Protein AF-A0A1U8KNK6-F1 (afdb_monomer_lite)

Structure (mmCIF, N/CA/C/O backbone):
data_AF-A0A1U8KNK6-F1
#
_entry.id   AF-A0A1U8KNK6-F1
#
loop_
_atom_site.group_PDB
_atom_site.id
_atom_site.type_symbol
_atom_site.label_atom_id
_atom_site.label_alt_id
_atom_site.label_comp_id
_atom_site.label_asym_id
_atom_site.label_entity_id
_atom_site.label_seq_id
_atom_site.pdbx_PDB_ins_code
_atom_site.Cartn_x
_atom_site.Cartn_y
_atom_site.Cartn_z
_atom_site.occupancy
_atom_site.B_iso_or_equiv
_atom_site.auth_seq_id
_atom_site.auth_comp_id
_atom_site.auth_asym_id
_atom_site.auth_atom_id
_atom_site.pdbx_PDB_model_num
ATOM 1 N N . MET A 1 1 ? 60.796 -14.388 21.554 1.00 38.50 1 MET A N 1
ATOM 2 C CA . MET A 1 1 ? 59.708 -13.403 21.368 1.00 38.50 1 MET A CA 1
ATOM 3 C C . MET A 1 1 ? 59.089 -13.624 19.994 1.00 38.50 1 MET A C 1
ATOM 5 O O . MET A 1 1 ? 59.654 -13.192 18.999 1.00 38.50 1 MET A O 1
ATOM 9 N N . GLY A 1 2 ? 58.010 -14.407 19.925 1.00 40.28 2 GLY A N 1
ATOM 10 C CA . GLY A 1 2 ? 57.332 -14.741 18.668 1.00 40.28 2 GLY A CA 1
ATOM 11 C C . GLY A 1 2 ? 56.313 -13.666 18.295 1.00 40.28 2 GLY A C 1
ATOM 12 O O . GLY A 1 2 ? 55.508 -13.273 19.135 1.00 40.28 2 GLY A O 1
ATOM 13 N N . ARG A 1 3 ? 56.355 -13.174 17.052 1.00 41.16 3 ARG A N 1
ATOM 14 C CA . ARG A 1 3 ? 55.320 -12.284 16.507 1.00 41.16 3 ARG A CA 1
ATOM 15 C C . ARG A 1 3 ? 54.122 -13.130 16.061 1.00 41.16 3 ARG A C 1
ATOM 17 O O . ARG A 1 3 ? 54.332 -14.063 15.287 1.00 41.16 3 ARG A O 1
ATOM 24 N N . PRO A 1 4 ? 52.885 -12.822 16.480 1.00 49.62 4 PRO A N 1
ATOM 25 C CA . PRO A 1 4 ? 51.713 -13.484 15.930 1.00 49.62 4 PRO A CA 1
ATOM 26 C C . PRO A 1 4 ? 51.494 -13.013 14.490 1.00 49.62 4 PRO A C 1
ATOM 28 O O . PRO A 1 4 ? 51.296 -11.825 14.234 1.00 49.62 4 PRO A O 1
ATOM 31 N N . VAL A 1 5 ? 51.536 -13.952 13.548 1.00 49.31 5 VAL A N 1
ATOM 32 C CA . VAL A 1 5 ? 51.086 -13.753 12.170 1.00 49.31 5 VAL A CA 1
ATOM 33 C C . VAL A 1 5 ? 49.562 -13.748 12.189 1.00 49.31 5 VAL A C 1
ATOM 35 O O . VAL A 1 5 ? 48.931 -14.787 12.360 1.00 49.31 5 VAL A O 1
ATOM 38 N N . THR A 1 6 ? 48.956 -12.577 12.036 1.00 43.16 6 THR A N 1
ATOM 39 C CA . THR A 1 6 ? 47.509 -12.443 11.885 1.00 43.16 6 THR A CA 1
ATOM 40 C C . THR A 1 6 ? 47.151 -12.340 10.405 1.00 43.16 6 THR A C 1
ATOM 42 O O . THR A 1 6 ? 46.983 -11.260 9.845 1.00 43.16 6 THR A O 1
ATOM 45 N N . THR A 1 7 ? 47.015 -13.482 9.731 1.00 38.81 7 THR A N 1
ATOM 46 C CA . THR A 1 7 ? 46.433 -13.537 8.382 1.00 38.81 7 THR A CA 1
ATOM 47 C C . THR A 1 7 ? 44.911 -13.429 8.469 1.00 38.81 7 THR A C 1
ATOM 49 O O . THR A 1 7 ? 44.171 -14.370 8.185 1.00 38.81 7 THR A O 1
ATOM 52 N N . TYR A 1 8 ? 44.406 -12.253 8.848 1.00 42.00 8 TYR A N 1
ATOM 53 C CA . TYR A 1 8 ? 42.994 -11.944 8.646 1.00 42.00 8 TYR A CA 1
ATOM 54 C C . TYR A 1 8 ? 42.760 -11.753 7.145 1.00 42.00 8 TYR A C 1
ATOM 56 O O . TYR A 1 8 ? 42.962 -10.684 6.571 1.00 42.00 8 TYR A O 1
ATOM 64 N N . SER A 1 9 ? 42.386 -12.855 6.496 1.00 38.78 9 SER A N 1
ATOM 65 C CA . SER A 1 9 ? 41.913 -12.893 5.120 1.00 38.78 9 SER A CA 1
ATOM 66 C C . SER A 1 9 ? 40.618 -12.088 5.030 1.00 38.78 9 SER A C 1
ATOM 68 O O . SER A 1 9 ? 39.542 -12.547 5.419 1.00 38.78 9 SER A O 1
ATOM 70 N N . TRP A 1 10 ? 40.716 -10.867 4.513 1.00 40.75 10 TRP A N 1
ATOM 71 C CA . TRP A 1 10 ? 39.563 -10.102 4.064 1.00 40.75 10 TRP A CA 1
ATOM 72 C C . TRP A 1 10 ? 38.950 -10.850 2.879 1.00 40.75 10 TRP A C 1
ATOM 74 O O . TRP A 1 10 ? 39.343 -10.651 1.728 1.00 40.75 10 TRP A O 1
ATOM 84 N N . LYS A 1 11 ? 37.996 -11.752 3.146 1.00 42.94 11 LYS A N 1
ATOM 85 C CA . LYS A 1 11 ? 37.157 -12.336 2.095 1.00 42.94 11 LYS A CA 1
ATOM 86 C C . LYS A 1 11 ? 36.437 -11.185 1.394 1.00 42.94 11 LYS A C 1
ATOM 88 O O . LYS A 1 11 ? 35.429 -10.681 1.886 1.00 42.94 11 LYS A O 1
ATOM 93 N N . LYS A 1 12 ? 36.955 -10.789 0.227 1.00 42.59 12 LYS A N 1
ATOM 94 C CA . LYS A 1 12 ? 36.239 -10.010 -0.786 1.00 42.59 12 LYS A CA 1
ATOM 95 C C . LYS A 1 12 ? 34.947 -10.758 -1.125 1.00 42.59 12 LYS A C 1
ATOM 97 O O . LYS A 1 12 ? 34.933 -11.613 -2.004 1.00 42.59 12 LYS A O 1
ATOM 102 N N . ARG A 1 13 ? 33.847 -10.458 -0.431 1.00 48.19 13 ARG A N 1
ATOM 103 C CA . ARG A 1 13 ? 32.504 -10.828 -0.893 1.00 48.19 13 ARG A CA 1
ATOM 104 C C . ARG A 1 13 ? 32.109 -9.839 -1.979 1.00 48.19 13 ARG A C 1
ATOM 106 O O . ARG A 1 13 ? 31.465 -8.835 -1.712 1.00 48.19 13 ARG A O 1
ATOM 113 N N . ASN A 1 14 ? 32.563 -10.120 -3.195 1.00 48.16 14 ASN A N 1
ATOM 114 C CA . ASN A 1 14 ? 32.131 -9.432 -4.404 1.00 48.16 14 ASN A CA 1
ATOM 115 C C . ASN A 1 14 ? 31.537 -10.453 -5.379 1.0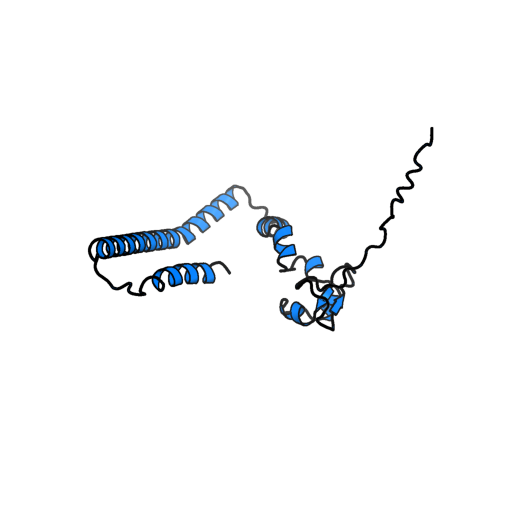0 48.16 14 ASN A C 1
ATOM 117 O O . ASN A 1 14 ? 32.046 -10.702 -6.465 1.00 48.16 14 ASN A O 1
ATOM 121 N N . VAL A 1 15 ? 30.443 -11.067 -4.942 1.00 49.84 15 VAL A N 1
ATOM 122 C CA . VAL A 1 15 ? 29.421 -11.604 -5.832 1.00 49.84 15 VAL A CA 1
ATOM 123 C C . VAL A 1 15 ? 28.141 -10.961 -5.325 1.00 49.84 15 VAL A C 1
ATOM 125 O O . VAL A 1 15 ? 27.813 -11.113 -4.149 1.00 49.84 15 VAL A O 1
ATOM 128 N N . MET A 1 16 ? 27.458 -10.181 -6.166 1.00 52.50 16 MET A N 1
ATOM 129 C CA . MET A 1 16 ? 26.052 -9.850 -5.942 1.00 52.50 16 MET A CA 1
ATOM 130 C C . MET A 1 16 ? 25.308 -11.183 -5.915 1.00 52.50 16 MET A C 1
ATOM 132 O O . MET A 1 16 ? 24.880 -11.681 -6.954 1.00 52.50 16 MET A O 1
ATOM 136 N N . GLU A 1 17 ? 25.252 -11.812 -4.746 1.00 57.34 17 GLU A N 1
ATOM 137 C CA . GLU A 1 17 ? 24.516 -13.041 -4.537 1.00 57.34 17 GLU A CA 1
ATOM 138 C C . GLU A 1 17 ? 23.061 -12.675 -4.781 1.00 57.34 17 GLU A C 1
ATOM 140 O O . GLU A 1 17 ? 22.404 -12.025 -3.962 1.00 57.34 17 GLU A O 1
ATOM 145 N N . LYS A 1 18 ? 22.591 -12.974 -5.995 1.00 63.28 18 LYS A N 1
ATOM 146 C CA . LYS A 1 18 ? 21.189 -12.831 -6.330 1.00 63.28 18 LYS A CA 1
ATOM 147 C C . LYS A 1 18 ? 20.472 -13.647 -5.272 1.00 63.28 18 LYS A C 1
ATOM 149 O O . LYS A 1 18 ? 20.645 -14.865 -5.224 1.00 63.28 18 LYS A O 1
ATOM 154 N N . SER A 1 19 ? 19.683 -12.975 -4.427 1.00 71.69 19 SER A N 1
ATOM 155 C CA . SER A 1 19 ? 18.747 -13.655 -3.528 1.00 71.69 19 SER A CA 1
ATOM 156 C C . SER A 1 19 ? 18.047 -14.748 -4.336 1.00 71.69 19 SER A C 1
ATOM 158 O O . SER A 1 19 ? 17.904 -14.569 -5.549 1.00 71.69 19 SER A O 1
ATOM 160 N N . LEU A 1 20 ? 17.621 -15.853 -3.715 1.00 84.00 20 LEU A N 1
ATOM 161 C CA . LEU A 1 20 ? 16.760 -16.880 -4.330 1.00 84.00 20 LEU A CA 1
ATOM 162 C C . LEU A 1 20 ? 15.278 -16.761 -3.917 1.00 84.00 20 LEU A C 1
ATOM 164 O O . LEU A 1 20 ? 14.408 -17.478 -4.406 1.00 84.00 20 LEU A O 1
ATOM 168 N N . MET A 1 21 ? 14.952 -15.761 -3.099 1.00 90.19 21 MET A N 1
ATOM 169 C CA . MET A 1 21 ? 13.619 -15.549 -2.545 1.00 90.19 21 MET A CA 1
ATOM 170 C C . MET A 1 21 ? 12.713 -14.696 -3.441 1.00 90.19 21 MET A C 1
ATOM 172 O O . MET A 1 21 ? 13.164 -13.795 -4.148 1.00 90.19 21 MET A O 1
ATOM 176 N N . CYS A 1 22 ? 11.413 -14.971 -3.409 1.00 92.88 22 CYS A N 1
ATOM 177 C CA . CYS A 1 22 ? 10.391 -14.069 -3.927 1.00 92.88 22 CYS A CA 1
ATOM 178 C C . CYS A 1 22 ? 10.409 -12.761 -3.130 1.00 92.88 22 CYS A C 1
ATOM 180 O O . CYS A 1 22 ? 10.308 -12.790 -1.908 1.00 92.88 22 CYS A O 1
ATOM 182 N N . HIS A 1 23 ? 10.448 -11.627 -3.815 1.00 92.69 23 HIS A N 1
ATOM 183 C CA . HIS A 1 23 ? 10.477 -10.308 -3.200 1.00 92.69 23 HIS A CA 1
ATOM 184 C C . HIS A 1 23 ? 9.276 -10.048 -2.269 1.00 92.69 23 HIS A C 1
ATOM 186 O O . HIS A 1 23 ? 9.439 -9.551 -1.157 1.00 92.69 23 HIS A O 1
ATOM 192 N N . GLN A 1 24 ? 8.067 -10.443 -2.688 1.00 91.94 24 GLN A N 1
ATOM 193 C CA . GLN A 1 24 ? 6.839 -10.179 -1.928 1.00 91.94 24 GLN A CA 1
ATOM 194 C C . GLN A 1 24 ? 6.729 -11.024 -0.651 1.00 91.94 24 GLN A C 1
ATOM 196 O O . GLN A 1 24 ? 6.379 -10.507 0.402 1.00 91.94 24 GLN A O 1
ATOM 201 N N . CYS A 1 25 ? 6.964 -12.337 -0.743 1.00 92.00 25 CYS A N 1
ATOM 202 C CA . CYS A 1 25 ? 6.716 -13.259 0.373 1.00 92.00 25 CYS A CA 1
ATOM 203 C C . CYS A 1 25 ? 7.984 -13.742 1.075 1.00 92.00 25 CYS A C 1
ATOM 205 O O . CYS A 1 25 ? 7.872 -14.456 2.066 1.00 92.00 25 CYS A O 1
ATOM 207 N N . GLN A 1 26 ? 9.161 -13.382 0.556 1.00 91.44 26 GLN A N 1
ATOM 208 C CA . GLN A 1 26 ? 10.472 -13.791 1.063 1.00 91.44 26 GLN A CA 1
ATOM 209 C C . GLN A 1 26 ? 10.627 -15.317 1.182 1.00 91.44 26 GLN A C 1
ATOM 211 O O . GLN A 1 26 ? 11.297 -15.818 2.076 1.00 91.44 26 GLN A O 1
ATOM 216 N N . ARG A 1 27 ? 10.004 -16.077 0.266 1.00 88.81 27 ARG A N 1
ATOM 217 C CA . ARG A 1 27 ? 10.135 -17.544 0.185 1.00 88.81 27 ARG A CA 1
ATOM 218 C C . ARG A 1 27 ? 10.660 -18.008 -1.170 1.00 88.81 27 ARG A C 1
ATOM 220 O O . ARG A 1 27 ? 10.426 -17.342 -2.180 1.00 88.81 27 ARG A O 1
ATOM 227 N N . ASN A 1 28 ? 11.333 -19.156 -1.188 1.00 84.31 28 ASN A N 1
ATOM 228 C CA . ASN A 1 28 ? 11.898 -19.813 -2.376 1.00 84.31 28 ASN A CA 1
ATOM 229 C C . ASN A 1 28 ? 11.243 -21.177 -2.695 1.00 84.31 28 ASN A C 1
ATOM 231 O O . ASN A 1 28 ? 11.486 -21.736 -3.756 1.00 84.31 28 ASN A O 1
ATOM 235 N N . ASP A 1 29 ? 10.366 -21.679 -1.826 1.00 79.12 29 ASP A N 1
ATOM 236 C CA . ASP A 1 29 ? 9.691 -22.983 -1.915 1.00 79.12 29 ASP A CA 1
ATOM 237 C C . ASP A 1 29 ? 8.525 -23.020 -2.925 1.00 79.12 29 ASP A C 1
ATOM 239 O O . ASP A 1 29 ? 7.929 -24.062 -3.183 1.00 79.12 29 ASP A O 1
ATOM 243 N N . LYS A 1 30 ? 8.151 -21.874 -3.508 1.00 66.88 30 LYS A N 1
ATOM 244 C CA . LYS A 1 30 ? 6.893 -21.713 -4.262 1.00 66.88 30 LYS A CA 1
ATOM 245 C C . LYS A 1 30 ? 6.970 -22.056 -5.758 1.00 66.88 30 LYS A C 1
ATOM 247 O O . LYS A 1 30 ? 6.077 -21.638 -6.498 1.00 66.88 30 LYS A O 1
ATOM 252 N N . GLY A 1 31 ? 7.964 -22.831 -6.190 1.00 77.31 31 GLY A N 1
ATOM 253 C CA . GLY A 1 31 ? 8.095 -23.307 -7.571 1.00 77.31 31 GLY A CA 1
ATOM 254 C C . GLY A 1 31 ? 8.408 -22.179 -8.558 1.00 77.31 31 GLY A C 1
ATOM 255 O O . GLY A 1 31 ? 9.384 -21.455 -8.383 1.00 77.31 31 GLY A O 1
ATOM 256 N N . ARG A 1 32 ? 7.583 -22.018 -9.605 1.00 87.12 32 ARG A N 1
ATOM 257 C CA . ARG A 1 32 ? 7.822 -21.050 -10.690 1.00 87.12 32 ARG A CA 1
ATOM 258 C C . ARG A 1 32 ? 7.898 -19.606 -10.176 1.00 87.12 32 ARG A C 1
ATOM 260 O O . ARG A 1 32 ? 6.954 -19.081 -9.571 1.00 87.12 32 ARG A O 1
ATOM 267 N N . VAL A 1 33 ? 9.008 -18.953 -10.501 1.00 91.06 33 VAL A N 1
ATOM 268 C CA . VAL A 1 33 ? 9.280 -17.542 -10.224 1.00 91.06 33 VAL A CA 1
ATOM 269 C C . VAL A 1 33 ? 9.544 -16.785 -11.519 1.00 91.06 33 VAL A C 1
ATOM 271 O O . VAL A 1 33 ? 10.010 -17.358 -12.498 1.00 91.06 33 VAL A O 1
ATOM 274 N N . ILE A 1 34 ? 9.231 -15.496 -11.513 1.00 91.94 34 ILE A N 1
ATOM 275 C CA . ILE A 1 34 ? 9.438 -14.583 -12.634 1.00 91.94 34 ILE A CA 1
ATOM 276 C C . ILE A 1 34 ? 10.484 -13.563 -12.220 1.00 91.94 34 ILE A C 1
ATOM 278 O O . ILE A 1 34 ? 10.269 -12.836 -11.250 1.00 91.94 34 ILE A O 1
ATOM 282 N N . GLU A 1 35 ? 11.609 -13.539 -12.929 1.00 93.44 35 GLU A N 1
ATOM 283 C CA . GLU A 1 35 ? 12.698 -12.582 -12.723 1.00 93.44 35 GLU A CA 1
ATOM 284 C C . GLU A 1 35 ? 12.480 -11.324 -13.567 1.00 93.44 35 GLU A C 1
ATOM 286 O O . GLU A 1 35 ? 12.109 -11.392 -14.738 1.00 93.44 35 GLU A O 1
ATOM 291 N N . CYS A 1 36 ? 12.730 -10.167 -12.958 1.00 94.38 36 CYS A N 1
ATOM 292 C CA . CYS A 1 36 ? 12.697 -8.880 -13.633 1.00 94.38 36 CYS A CA 1
ATOM 293 C C . CYS A 1 36 ? 13.918 -8.703 -14.545 1.00 94.38 36 CYS A C 1
ATOM 295 O O . CYS A 1 36 ? 15.053 -8.692 -14.069 1.00 94.38 36 CYS A O 1
ATOM 297 N N . LYS A 1 37 ? 13.707 -8.462 -15.837 1.00 93.62 37 LYS A N 1
ATOM 298 C CA . LYS A 1 37 ? 14.760 -8.198 -16.826 1.00 93.62 37 LYS A CA 1
ATOM 299 C C . LYS A 1 37 ? 15.374 -6.807 -16.666 1.00 93.62 37 LYS A C 1
ATOM 301 O O . LYS A 1 37 ? 16.571 -6.672 -16.914 1.00 93.62 37 LYS A O 1
ATOM 306 N N . THR A 1 38 ? 14.601 -5.808 -16.217 1.00 92.75 38 THR A N 1
ATOM 307 C CA . THR A 1 38 ? 15.102 -4.441 -15.971 1.00 92.75 38 THR A CA 1
ATOM 308 C C . THR A 1 38 ? 16.128 -4.400 -14.842 1.00 92.75 38 THR A C 1
ATOM 310 O O . THR A 1 38 ? 17.248 -3.952 -15.054 1.00 92.75 38 THR A O 1
ATOM 313 N N . CYS A 1 39 ? 15.780 -4.858 -13.633 1.00 89.56 39 CYS A N 1
ATOM 314 C CA . CYS A 1 39 ? 16.698 -4.757 -12.492 1.00 89.56 39 CYS A CA 1
ATOM 315 C C . CYS A 1 39 ? 17.560 -6.002 -12.271 1.00 89.56 39 CYS A C 1
ATOM 317 O O . CYS A 1 39 ? 18.548 -5.896 -11.544 1.00 89.56 39 CYS A O 1
ATOM 319 N N . ARG A 1 40 ? 17.182 -7.163 -12.838 1.00 88.38 40 ARG A N 1
ATOM 320 C CA . ARG A 1 40 ? 17.838 -8.483 -12.673 1.00 88.38 40 ARG A CA 1
ATOM 321 C C . ARG A 1 40 ? 18.114 -8.888 -11.220 1.00 88.38 40 ARG A C 1
ATOM 323 O O . ARG A 1 40 ? 19.000 -9.697 -10.943 1.00 88.38 40 ARG A O 1
ATOM 330 N N . ARG A 1 41 ? 17.381 -8.270 -10.295 1.00 88.62 41 ARG A N 1
ATOM 331 C CA . ARG A 1 41 ? 17.533 -8.392 -8.842 1.00 88.62 41 ARG A CA 1
ATOM 332 C C . ARG A 1 41 ? 16.275 -8.975 -8.223 1.00 88.62 41 ARG A C 1
ATOM 334 O O . ARG A 1 41 ? 16.352 -9.913 -7.438 1.00 88.62 41 ARG A O 1
ATOM 341 N N . GLU A 1 42 ? 15.126 -8.439 -8.619 1.00 90.75 42 GLU A N 1
ATOM 342 C CA . GLU A 1 42 ? 13.845 -8.820 -8.044 1.00 90.75 42 GLU A CA 1
ATOM 343 C C . GLU A 1 42 ? 13.166 -9.939 -8.822 1.00 90.75 42 GLU A C 1
ATOM 345 O O . GLU A 1 42 ? 13.213 -10.000 -10.055 1.00 90.75 42 GLU A O 1
ATOM 350 N N . ARG A 1 43 ? 12.468 -10.800 -8.079 1.00 93.00 43 ARG A N 1
ATOM 351 C CA . ARG A 1 43 ? 11.611 -11.837 -8.648 1.00 93.00 43 ARG A CA 1
ATOM 352 C C . ARG A 1 43 ? 10.372 -12.104 -7.817 1.00 93.00 43 ARG A C 1
ATOM 354 O O . ARG A 1 43 ? 10.357 -11.893 -6.605 1.00 93.00 43 ARG A O 1
ATOM 361 N N . TYR A 1 44 ? 9.354 -12.646 -8.469 1.00 93.12 44 TYR A N 1
ATOM 362 C CA . TYR A 1 44 ? 8.046 -12.889 -7.873 1.00 93.12 44 TYR A CA 1
ATOM 363 C C . TYR A 1 44 ? 7.580 -14.308 -8.171 1.00 93.12 44 TYR A C 1
ATOM 365 O O . TYR A 1 44 ? 7.639 -14.765 -9.308 1.00 93.12 44 TYR A O 1
ATOM 373 N N . CYS A 1 45 ? 7.087 -15.019 -7.158 1.00 93.25 45 CYS A N 1
ATOM 374 C CA . CYS A 1 45 ? 6.375 -16.271 -7.403 1.00 93.25 45 CYS A CA 1
ATOM 375 C C . CYS A 1 45 ? 5.003 -15.982 -8.027 1.00 93.25 45 CYS A C 1
ATOM 377 O O . CYS A 1 45 ? 4.387 -14.955 -7.731 1.00 93.25 45 CYS A O 1
ATOM 379 N N . VAL A 1 46 ? 4.483 -16.916 -8.825 1.00 90.25 46 VAL A N 1
ATOM 380 C CA . VAL A 1 46 ? 3.192 -16.765 -9.531 1.00 90.25 46 VAL A CA 1
ATOM 381 C C . VAL A 1 46 ? 2.040 -16.392 -8.589 1.00 90.25 46 VAL A C 1
ATOM 383 O O . VAL A 1 46 ? 1.166 -15.610 -8.950 1.00 90.25 46 VAL A O 1
ATOM 386 N N . ARG A 1 47 ? 2.048 -16.904 -7.352 1.00 91.31 47 ARG A N 1
ATOM 387 C CA . ARG A 1 47 ? 1.034 -16.561 -6.341 1.00 91.31 47 ARG A CA 1
ATOM 388 C C . ARG A 1 47 ? 1.094 -15.094 -5.915 1.00 91.31 47 ARG A C 1
ATOM 390 O O . ARG A 1 47 ? 0.051 -14.494 -5.699 1.00 91.31 47 ARG A O 1
ATOM 397 N N . CYS A 1 48 ? 2.289 -14.518 -5.809 1.00 92.31 48 CYS A N 1
ATOM 398 C CA . CYS A 1 48 ? 2.468 -13.120 -5.415 1.00 92.31 48 CYS A CA 1
ATOM 399 C C . CYS A 1 48 ? 2.173 -12.142 -6.555 1.00 92.31 48 CYS A C 1
ATOM 401 O O . CYS A 1 48 ? 1.804 -11.009 -6.287 1.00 92.31 48 CYS A O 1
ATOM 403 N N . ILE A 1 49 ? 2.273 -12.578 -7.811 1.00 90.56 49 ILE A N 1
ATOM 404 C CA . ILE A 1 49 ? 1.897 -11.760 -8.973 1.00 90.56 49 ILE A CA 1
ATOM 405 C C . ILE A 1 49 ? 0.406 -11.411 -8.962 1.00 90.56 49 ILE A C 1
ATOM 407 O O . ILE A 1 49 ? 0.033 -10.323 -9.381 1.00 90.56 49 ILE A O 1
ATOM 411 N N . LYS A 1 50 ? -0.443 -12.282 -8.402 1.00 90.81 50 LYS A N 1
ATOM 412 C CA . LYS A 1 50 ? -1.889 -12.038 -8.275 1.00 90.81 50 LYS A CA 1
ATOM 413 C C . LYS A 1 50 ? -2.246 -10.769 -7.485 1.00 90.81 50 LYS A C 1
ATOM 415 O O . LYS A 1 50 ? -3.369 -10.304 -7.599 1.00 90.81 50 LYS A O 1
ATOM 420 N N . TRP A 1 51 ? -1.306 -10.206 -6.722 1.00 90.75 51 TRP A N 1
ATOM 421 C CA . TRP A 1 51 ? -1.472 -8.933 -6.008 1.00 90.75 51 TRP A CA 1
ATOM 422 C C . TRP A 1 51 ? -1.460 -7.703 -6.926 1.00 90.75 51 TRP A C 1
ATOM 424 O O . TRP A 1 51 ? -1.652 -6.589 -6.450 1.00 90.75 51 TRP A O 1
ATOM 434 N N . TYR A 1 52 ? -1.216 -7.898 -8.221 1.00 91.06 52 TYR A N 1
ATOM 435 C CA . TYR A 1 52 ? -1.059 -6.844 -9.212 1.00 91.06 52 TYR A CA 1
ATOM 436 C C . TYR A 1 52 ? -2.046 -7.065 -10.374 1.00 91.06 52 TYR A C 1
ATOM 438 O O . TYR A 1 52 ? -1.640 -7.531 -11.445 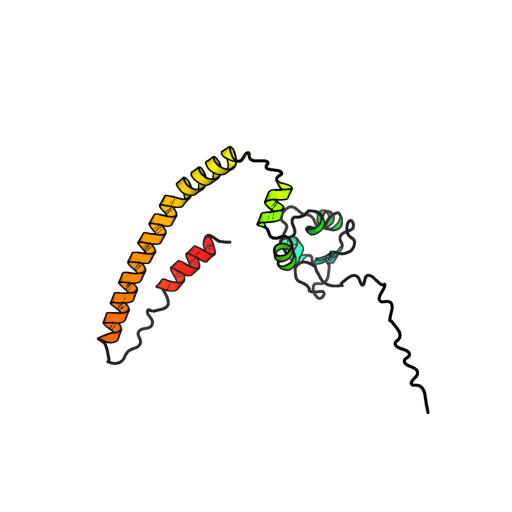1.00 91.06 52 TYR A O 1
ATOM 446 N N . PRO A 1 53 ? -3.352 -6.785 -10.176 1.00 82.56 53 PRO A N 1
ATOM 447 C CA . PRO A 1 53 ? -4.348 -6.920 -11.235 1.00 82.56 53 PRO A CA 1
ATOM 448 C C . PRO A 1 53 ? -3.981 -6.008 -12.416 1.00 82.56 53 PRO A C 1
ATOM 450 O O . PRO A 1 53 ? -3.611 -4.853 -12.229 1.00 82.56 53 PRO A O 1
ATOM 453 N N . GLY A 1 54 ? -4.014 -6.549 -13.636 1.00 84.06 54 GLY A N 1
ATOM 454 C CA . GLY A 1 54 ? -3.606 -5.836 -14.855 1.00 84.06 54 GLY A CA 1
ATOM 455 C C . GLY A 1 54 ? -2.129 -5.988 -15.246 1.00 84.06 54 GLY A C 1
ATOM 456 O O . GLY A 1 54 ? -1.752 -5.591 -16.346 1.00 84.06 54 GLY A O 1
ATOM 457 N N . MET A 1 55 ? -1.285 -6.612 -14.415 1.00 88.12 55 MET A N 1
ATOM 458 C CA . MET A 1 55 ? 0.075 -6.986 -14.816 1.00 88.12 55 MET A CA 1
ATOM 459 C C . MET A 1 55 ? 0.160 -8.462 -15.202 1.00 88.12 55 MET A C 1
ATOM 461 O O . MET A 1 55 ? 0.041 -9.357 -14.365 1.00 88.12 55 MET A O 1
ATOM 465 N N . SER A 1 56 ? 0.424 -8.719 -16.485 1.00 92.00 56 SER A N 1
ATOM 466 C CA . SER A 1 56 ? 0.755 -10.061 -16.958 1.00 92.00 56 SER A CA 1
ATOM 467 C C . SER A 1 56 ? 2.119 -10.518 -16.428 1.00 92.00 56 SER A C 1
ATOM 469 O O . SER A 1 56 ? 2.957 -9.728 -15.983 1.00 92.00 56 SER A O 1
ATOM 471 N N . GLN A 1 57 ? 2.360 -11.824 -16.504 1.00 92.50 57 GLN A N 1
ATOM 472 C CA . GLN A 1 57 ? 3.649 -12.422 -16.163 1.00 92.50 57 GLN A CA 1
ATOM 473 C C . GLN A 1 57 ? 4.798 -11.801 -16.964 1.00 92.50 57 GLN A C 1
ATOM 475 O O . GLN A 1 57 ? 5.826 -11.458 -16.384 1.00 92.50 57 GLN A O 1
ATOM 480 N N . ASP A 1 58 ? 4.581 -11.563 -18.258 1.00 93.06 58 ASP A N 1
ATOM 481 C CA . ASP A 1 58 ? 5.551 -10.900 -19.128 1.00 93.06 58 ASP A CA 1
ATOM 482 C C . ASP A 1 58 ? 5.734 -9.428 -18.776 1.00 93.06 58 ASP A C 1
ATOM 484 O O . ASP A 1 58 ? 6.853 -8.926 -18.810 1.00 93.06 58 ASP A O 1
ATOM 488 N N . ALA A 1 59 ? 4.668 -8.731 -18.370 1.00 92.69 59 ALA A N 1
ATOM 489 C CA . ALA A 1 59 ? 4.778 -7.350 -17.915 1.00 92.69 59 ALA A CA 1
ATOM 490 C C . ALA A 1 59 ? 5.687 -7.240 -16.679 1.00 92.69 59 ALA A C 1
ATOM 492 O O . ALA A 1 59 ? 6.541 -6.356 -16.640 1.00 92.69 59 ALA A O 1
ATOM 493 N N . ILE A 1 60 ? 5.555 -8.165 -15.720 1.00 92.69 60 ILE A N 1
ATOM 494 C CA . ILE A 1 60 ? 6.420 -8.240 -14.529 1.00 92.69 60 ILE A CA 1
ATOM 495 C C . ILE A 1 60 ? 7.840 -8.676 -14.891 1.00 92.69 60 ILE A C 1
ATOM 497 O O . ILE A 1 60 ? 8.800 -8.131 -14.343 1.00 92.69 60 ILE A O 1
ATOM 501 N N . ALA A 1 61 ? 7.982 -9.632 -15.814 1.00 94.06 61 ALA A N 1
ATOM 502 C CA . ALA A 1 61 ? 9.282 -10.053 -16.322 1.00 94.06 61 ALA A CA 1
ATOM 503 C C . ALA A 1 61 ? 9.999 -8.897 -17.024 1.00 94.06 61 ALA A C 1
ATOM 505 O O . ALA A 1 61 ? 11.206 -8.756 -16.886 1.00 94.06 61 ALA A O 1
ATOM 506 N N . ASN A 1 62 ? 9.276 -8.052 -17.756 1.00 95.75 62 ASN A N 1
ATOM 507 C CA . ASN A 1 62 ? 9.843 -6.874 -18.397 1.00 95.75 62 ASN A CA 1
ATOM 508 C C . ASN A 1 62 ? 10.247 -5.845 -17.343 1.00 95.75 62 ASN A C 1
ATOM 510 O O . ASN A 1 62 ? 11.424 -5.519 -17.276 1.00 95.75 62 ASN A O 1
ATOM 514 N N . ALA A 1 63 ? 9.319 -5.410 -16.485 1.00 94.88 63 ALA A N 1
ATOM 515 C CA . ALA A 1 63 ? 9.597 -4.484 -15.389 1.00 94.88 63 ALA A CA 1
ATOM 516 C C . ALA A 1 63 ? 8.746 -4.813 -14.154 1.00 94.88 63 ALA A C 1
ATOM 518 O O . ALA A 1 63 ? 7.517 -4.761 -14.192 1.00 94.88 63 ALA A O 1
ATOM 519 N N . CYS A 1 64 ? 9.410 -5.124 -13.041 1.00 93.81 64 CYS A N 1
ATOM 520 C CA . CYS A 1 64 ? 8.738 -5.538 -11.813 1.00 93.81 64 CYS A CA 1
ATOM 521 C C . CYS A 1 64 ? 8.078 -4.376 -11.057 1.00 93.81 64 CYS A C 1
ATOM 523 O O . CYS A 1 64 ? 8.429 -3.217 -11.291 1.00 93.81 64 CYS A O 1
ATOM 525 N N . PRO A 1 65 ? 7.202 -4.681 -10.082 1.00 93.31 65 PRO A N 1
ATOM 526 C CA . PRO A 1 65 ? 6.551 -3.665 -9.271 1.00 93.31 65 PRO A CA 1
ATOM 527 C C . PRO A 1 65 ? 7.482 -2.656 -8.588 1.00 93.31 65 PRO A C 1
ATOM 529 O O . PRO A 1 65 ? 7.152 -1.479 -8.492 1.00 93.31 65 PRO A O 1
ATOM 532 N N . VAL A 1 66 ? 8.680 -3.078 -8.163 1.00 91.44 66 VAL A N 1
ATOM 533 C CA . VAL A 1 66 ? 9.687 -2.159 -7.598 1.00 91.44 66 VAL A CA 1
ATOM 534 C C . VAL A 1 66 ? 10.189 -1.175 -8.655 1.00 91.44 66 VAL A C 1
ATOM 536 O O . VAL A 1 66 ? 10.265 0.016 -8.394 1.00 91.44 66 VAL A O 1
ATOM 539 N N . CYS A 1 67 ? 10.487 -1.652 -9.867 1.00 90.50 67 CYS A N 1
ATOM 540 C CA . CYS A 1 67 ? 10.940 -0.802 -10.975 1.00 90.50 67 CYS A CA 1
ATOM 541 C C . CYS A 1 67 ? 9.853 0.140 -11.502 1.00 90.50 67 CYS A C 1
ATOM 543 O O . CYS A 1 67 ? 10.175 1.092 -12.201 1.00 90.50 67 CYS A O 1
ATOM 545 N N . ARG A 1 68 ? 8.582 -0.164 -11.223 1.00 89.25 68 ARG A N 1
ATOM 546 C CA . ARG A 1 68 ? 7.415 0.647 -11.591 1.00 89.25 68 ARG A CA 1
ATOM 547 C C . ARG A 1 68 ? 6.888 1.484 -10.425 1.00 89.25 68 ARG A C 1
ATOM 549 O O . ARG A 1 68 ? 5.787 2.011 -10.526 1.00 89.25 68 ARG A O 1
ATOM 556 N N . ASP A 1 69 ? 7.619 1.528 -9.310 1.00 85.56 69 ASP A N 1
ATOM 557 C CA . ASP A 1 69 ? 7.240 2.249 -8.092 1.00 85.56 69 ASP A CA 1
ATOM 558 C C . ASP A 1 69 ? 5.835 1.921 -7.561 1.00 85.56 69 ASP A C 1
ATOM 560 O O . ASP A 1 69 ? 5.200 2.739 -6.902 1.00 85.56 69 ASP A O 1
ATOM 564 N N . ASN A 1 70 ? 5.353 0.703 -7.815 1.00 87.75 70 ASN A N 1
ATOM 565 C CA . ASN A 1 70 ? 4.026 0.246 -7.403 1.00 87.75 70 ASN A CA 1
ATOM 566 C C . ASN A 1 70 ? 4.079 -1.006 -6.513 1.00 87.75 70 ASN A C 1
ATOM 568 O O . ASN A 1 70 ? 3.057 -1.651 -6.288 1.00 87.75 70 ASN A O 1
ATOM 572 N N . CYS A 1 71 ? 5.261 -1.367 -6.001 1.00 90.62 71 CYS A N 1
ATOM 573 C CA . CYS A 1 71 ? 5.413 -2.518 -5.120 1.00 90.62 71 CYS A CA 1
ATOM 574 C C . CYS A 1 71 ? 4.703 -2.293 -3.779 1.00 90.62 71 CYS A C 1
ATOM 576 O O . CYS A 1 71 ? 5.043 -1.380 -3.031 1.00 90.62 71 CYS A O 1
ATOM 578 N N . ASN A 1 72 ? 3.778 -3.185 -3.431 1.00 88.44 72 ASN A N 1
ATOM 579 C CA . ASN A 1 72 ? 3.011 -3.126 -2.182 1.00 88.44 72 ASN A CA 1
ATOM 580 C C . ASN A 1 72 ? 3.566 -4.053 -1.085 1.00 88.44 72 ASN A C 1
ATOM 582 O O . ASN A 1 72 ? 2.870 -4.403 -0.133 1.00 88.44 72 ASN A O 1
ATOM 586 N N . CYS A 1 73 ? 4.817 -4.501 -1.216 1.00 89.31 73 CYS A N 1
ATOM 587 C CA . CYS A 1 73 ? 5.441 -5.364 -0.222 1.00 89.31 73 CYS A CA 1
ATOM 588 C C . CYS A 1 73 ? 5.666 -4.607 1.100 1.00 89.31 73 CYS A C 1
ATOM 590 O O . CYS A 1 73 ? 6.054 -3.441 1.080 1.00 89.31 73 CYS A O 1
ATOM 592 N N . ILE A 1 74 ? 5.513 -5.265 2.259 1.00 85.88 74 ILE A N 1
ATOM 593 C CA . ILE A 1 74 ? 5.686 -4.611 3.578 1.00 85.88 74 ILE A CA 1
ATOM 594 C C . ILE A 1 74 ? 7.057 -3.926 3.689 1.00 85.88 74 ILE A C 1
ATOM 596 O O . ILE A 1 74 ? 7.161 -2.803 4.175 1.00 85.88 74 ILE A O 1
ATOM 600 N N . ALA A 1 75 ? 8.121 -4.583 3.218 1.00 85.31 75 ALA A N 1
ATOM 601 C CA . ALA A 1 75 ? 9.470 -4.023 3.252 1.00 85.31 75 ALA A CA 1
ATOM 602 C C . ALA A 1 75 ? 9.623 -2.774 2.362 1.00 85.31 75 ALA A C 1
ATOM 604 O O . ALA A 1 75 ? 10.386 -1.875 2.702 1.00 85.31 75 ALA A O 1
ATOM 605 N N . CYS A 1 76 ? 8.897 -2.721 1.247 1.00 85.56 76 CYS A N 1
ATOM 606 C CA . CYS A 1 76 ? 8.894 -1.634 0.276 1.00 85.56 76 CYS A CA 1
ATOM 607 C C . CYS A 1 76 ? 8.128 -0.447 0.831 1.00 85.56 76 CYS A C 1
ATOM 609 O O . CYS A 1 76 ? 8.679 0.638 0.935 1.00 85.56 76 CYS A O 1
ATOM 611 N N . LEU A 1 77 ? 6.913 -0.693 1.326 1.00 83.81 77 LEU A N 1
ATOM 612 C CA . LEU A 1 77 ? 6.063 0.318 1.947 1.00 83.81 77 LEU A CA 1
ATOM 613 C C . LEU A 1 77 ? 6.746 0.988 3.149 1.00 83.81 77 LEU A C 1
ATOM 615 O O . LEU A 1 77 ? 6.667 2.203 3.304 1.00 83.81 77 LEU A O 1
ATOM 619 N N . ARG A 1 78 ? 7.481 0.217 3.965 1.00 79.69 78 ARG A N 1
ATOM 620 C CA . ARG A 1 78 ? 8.268 0.756 5.090 1.00 79.69 78 ARG A CA 1
ATOM 621 C C . ARG A 1 78 ? 9.450 1.621 4.649 1.00 79.69 78 ARG A C 1
ATOM 623 O O . ARG A 1 78 ? 9.805 2.549 5.364 1.00 79.69 78 ARG A O 1
ATOM 630 N N . LYS A 1 79 ? 10.074 1.310 3.510 1.00 71.06 79 LYS A N 1
ATOM 631 C CA . LYS A 1 79 ? 11.198 2.085 2.955 1.00 71.06 79 LYS A CA 1
ATOM 632 C C . LYS A 1 79 ? 10.732 3.314 2.180 1.00 71.06 79 LYS A C 1
ATOM 634 O O . LYS A 1 79 ? 11.418 4.328 2.191 1.00 71.06 79 LYS A O 1
ATOM 639 N N . ASP A 1 80 ? 9.590 3.210 1.511 1.00 60.81 80 ASP A N 1
ATOM 640 C CA . ASP A 1 80 ? 9.070 4.243 0.621 1.00 60.81 80 ASP A CA 1
ATOM 641 C C . ASP A 1 80 ? 8.358 5.377 1.364 1.00 60.81 80 ASP A C 1
ATOM 643 O O . ASP A 1 80 ? 8.091 6.397 0.732 1.00 60.81 80 ASP A O 1
ATOM 647 N N . GLY A 1 81 ? 8.088 5.238 2.674 1.00 55.81 81 GLY A N 1
ATOM 648 C CA . GLY A 1 81 ? 7.428 6.261 3.492 1.00 55.81 81 GLY A CA 1
ATOM 649 C C . GLY A 1 81 ? 6.230 6.832 2.743 1.00 55.81 81 GLY A C 1
ATOM 650 O O . GLY A 1 81 ? 6.315 7.957 2.268 1.00 55.81 81 GLY A O 1
ATOM 651 N N . SER A 1 82 ? 5.197 6.010 2.537 1.00 54.62 82 SER A N 1
ATOM 652 C CA . SER A 1 82 ? 4.099 6.162 1.557 1.00 54.62 82 SER A CA 1
ATOM 653 C C . SER A 1 82 ? 3.628 7.598 1.262 1.00 54.62 82 SER A C 1
ATOM 655 O O . SER A 1 82 ? 3.347 7.919 0.108 1.00 54.62 82 SER A O 1
ATOM 657 N N . THR A 1 83 ? 3.618 8.489 2.251 1.00 53.81 83 THR A N 1
ATOM 658 C CA . THR A 1 83 ? 3.290 9.916 2.107 1.00 53.81 83 THR A CA 1
ATOM 659 C C . THR A 1 83 ? 4.324 10.724 1.296 1.00 53.81 83 THR A C 1
ATOM 661 O O . THR A 1 83 ? 3.964 11.536 0.447 1.00 53.81 83 THR A O 1
ATOM 664 N N . MET A 1 84 ? 5.624 10.486 1.497 1.00 52.34 84 MET A N 1
ATOM 665 C CA . MET A 1 84 ? 6.729 11.272 0.922 1.00 52.34 84 MET A CA 1
ATOM 666 C C . MET A 1 84 ? 7.003 10.966 -0.555 1.00 52.34 84 MET A C 1
ATOM 668 O O . MET A 1 84 ? 7.623 11.775 -1.250 1.00 52.34 84 MET A O 1
ATOM 672 N N . LYS A 1 85 ? 6.607 9.786 -1.042 1.00 55.62 85 LYS A N 1
ATOM 673 C CA . LYS A 1 85 ? 6.774 9.392 -2.449 1.00 55.62 85 LYS A CA 1
ATOM 674 C C . LYS A 1 85 ? 5.566 9.790 -3.296 1.00 55.62 85 LYS A C 1
ATOM 676 O O . LYS A 1 85 ? 5.764 10.249 -4.413 1.00 55.62 85 LYS A O 1
ATOM 681 N N . LEU A 1 86 ? 4.349 9.724 -2.746 1.00 55.34 86 LEU A N 1
ATOM 682 C CA . LEU A 1 86 ? 3.142 10.231 -3.406 1.00 55.34 86 LEU A CA 1
ATOM 683 C C . LEU A 1 86 ? 3.250 11.743 -3.671 1.00 55.34 86 LEU A C 1
ATOM 685 O O . LEU A 1 86 ? 3.027 12.182 -4.795 1.00 55.34 86 LEU A O 1
ATOM 689 N N . ALA A 1 87 ? 3.712 12.512 -2.678 1.00 55.28 87 ALA A N 1
ATOM 690 C CA . ALA A 1 87 ? 3.972 13.946 -2.824 1.00 55.28 87 ALA A CA 1
ATOM 691 C C . ALA A 1 87 ? 5.040 14.260 -3.894 1.00 55.28 87 ALA A C 1
ATOM 693 O O . ALA A 1 87 ? 4.885 15.196 -4.674 1.00 55.28 87 ALA A O 1
ATOM 694 N N . ARG A 1 88 ? 6.110 13.451 -3.979 1.00 55.25 88 ARG A N 1
ATOM 695 C CA . ARG A 1 88 ? 7.174 13.624 -4.988 1.00 55.25 88 ARG A CA 1
ATOM 696 C C . ARG A 1 88 ? 6.745 13.214 -6.401 1.00 55.25 88 ARG A C 1
ATOM 698 O O . ARG A 1 88 ? 7.075 13.916 -7.356 1.00 55.25 88 ARG A O 1
ATOM 705 N N . ASN A 1 89 ? 6.014 12.107 -6.531 1.00 54.53 89 ASN A N 1
ATOM 706 C CA . ASN A 1 89 ? 5.599 11.546 -7.820 1.00 54.53 89 ASN A CA 1
ATOM 707 C C . ASN A 1 89 ? 4.448 12.322 -8.461 1.00 54.53 89 ASN A C 1
ATOM 709 O O . ASN A 1 89 ? 4.388 12.400 -9.683 1.00 54.53 89 ASN A O 1
ATOM 713 N N . LEU A 1 90 ? 3.554 12.906 -7.659 1.00 58.38 90 LEU A N 1
ATOM 714 C CA . LEU A 1 90 ? 2.452 13.702 -8.192 1.00 58.38 90 LEU A CA 1
ATOM 715 C C . LEU A 1 90 ? 2.889 15.098 -8.653 1.00 58.38 90 LEU A C 1
ATOM 717 O O . LEU A 1 90 ? 2.111 15.754 -9.334 1.00 58.38 90 LEU A O 1
ATOM 721 N N . HIS A 1 91 ? 4.103 15.558 -8.310 1.00 54.16 91 HIS A N 1
ATOM 722 C CA . HIS A 1 91 ? 4.606 16.892 -8.678 1.00 54.16 91 HIS A CA 1
ATOM 723 C C . HIS A 1 91 ? 3.575 18.014 -8.440 1.00 54.16 91 HIS A C 1
ATOM 725 O O . HIS A 1 91 ? 3.567 19.029 -9.137 1.00 54.16 91 HIS A O 1
ATOM 731 N N . LEU A 1 92 ? 2.696 17.831 -7.448 1.00 58.44 92 LEU A N 1
ATOM 732 C CA . LEU A 1 92 ? 1.654 18.788 -7.117 1.00 58.44 92 LEU A CA 1
ATOM 733 C C . LEU A 1 92 ? 2.321 19.947 -6.387 1.00 58.44 92 LEU A C 1
ATOM 735 O O . LEU A 1 92 ? 2.482 19.937 -5.168 1.00 58.44 92 LEU A O 1
ATOM 739 N N . LYS A 1 93 ? 2.784 20.922 -7.165 1.00 61.19 93 LYS A N 1
ATOM 740 C CA . LYS A 1 93 ? 3.198 22.223 -6.655 1.00 61.19 93 LYS A CA 1
ATOM 741 C C . LYS A 1 93 ? 1.932 23.004 -6.340 1.00 61.19 93 LYS A C 1
ATOM 743 O O . LYS A 1 93 ? 1.452 23.751 -7.183 1.00 61.19 93 LYS A O 1
ATOM 748 N N . PHE A 1 94 ? 1.382 22.779 -5.156 1.00 66.00 94 PHE A N 1
ATOM 749 C CA . PHE A 1 94 ? 0.392 23.692 -4.606 1.00 66.00 94 PHE A CA 1
ATOM 750 C C . PHE A 1 94 ? 1.108 24.959 -4.151 1.00 66.00 94 PHE A C 1
ATOM 752 O O . PHE A 1 94 ? 2.195 24.888 -3.572 1.00 66.00 94 PHE A O 1
ATOM 759 N N . THR A 1 95 ? 0.508 26.108 -4.420 1.00 81.06 95 THR A N 1
ATOM 760 C CA . THR A 1 95 ? 0.865 27.341 -3.715 1.00 81.06 95 THR A CA 1
ATOM 761 C C . THR A 1 95 ? 0.462 27.221 -2.240 1.00 81.06 95 THR A C 1
ATOM 763 O O . THR A 1 95 ? -0.415 26.420 -1.895 1.00 81.06 95 THR A O 1
ATOM 766 N N . ASP A 1 96 ? 1.080 28.011 -1.361 1.00 79.31 96 ASP A N 1
ATOM 767 C CA . ASP A 1 96 ? 0.734 28.011 0.069 1.00 79.31 96 ASP A CA 1
ATOM 768 C C . ASP A 1 96 ? -0.768 28.298 0.275 1.00 79.31 96 ASP A C 1
ATOM 770 O O . ASP A 1 96 ? -1.428 27.647 1.087 1.00 79.31 96 ASP A O 1
ATOM 774 N N . ASP A 1 97 ? -1.346 29.180 -0.545 1.00 83.75 97 ASP A N 1
ATOM 775 C CA . ASP A 1 97 ? -2.774 29.504 -0.521 1.00 83.75 97 ASP A CA 1
ATOM 776 C C . ASP A 1 97 ? -3.659 28.314 -0.926 1.00 83.75 97 ASP A C 1
ATOM 778 O O . ASP A 1 97 ? -4.652 28.017 -0.256 1.00 83.75 97 ASP A O 1
ATOM 782 N N . GLU A 1 98 ? -3.299 27.581 -1.984 1.00 83.81 98 GLU A N 1
ATOM 783 C CA . GLU A 1 98 ? -4.025 26.375 -2.410 1.00 83.81 98 GLU A CA 1
ATOM 784 C C . GLU A 1 98 ? -3.964 25.273 -1.349 1.00 83.81 98 GLU A C 1
ATOM 786 O O . GLU A 1 98 ? -4.961 24.587 -1.103 1.00 83.81 98 GLU A O 1
ATOM 791 N N . GLN A 1 99 ? -2.822 25.128 -0.672 1.00 82.56 99 GLN A N 1
ATOM 792 C CA . GLN A 1 99 ? -2.666 24.171 0.419 1.00 82.56 99 GLN A CA 1
ATOM 793 C C . GLN A 1 99 ? -3.558 24.530 1.615 1.00 82.56 99 GLN A C 1
ATOM 795 O O . GLN A 1 99 ? -4.192 23.643 2.199 1.00 82.56 99 GLN A O 1
ATOM 800 N N . VAL A 1 100 ? -3.660 25.818 1.959 1.00 87.81 100 VAL A N 1
ATOM 801 C CA . VAL A 1 100 ? -4.557 26.304 3.017 1.00 87.81 100 VAL A CA 1
ATOM 802 C C . VAL A 1 100 ? -6.020 26.061 2.648 1.00 87.81 100 VAL A C 1
ATOM 804 O O . VAL A 1 100 ? -6.776 25.544 3.475 1.00 87.81 100 VAL A O 1
ATOM 807 N N . GLN A 1 101 ? -6.429 26.357 1.409 1.00 89.94 101 GLN A N 1
ATOM 808 C CA . GLN A 1 101 ? -7.806 26.106 0.962 1.00 89.94 101 GLN A CA 1
ATOM 809 C C . GLN A 1 101 ? -8.146 24.617 0.965 1.00 89.94 101 GLN A C 1
ATOM 811 O O . GLN A 1 101 ? -9.208 24.229 1.455 1.00 89.94 101 GLN A O 1
ATOM 816 N N . HIS A 1 102 ? -7.234 23.768 0.490 1.00 86.31 102 HIS A N 1
ATOM 817 C CA . HIS A 1 102 ? -7.434 22.324 0.508 1.00 86.31 102 HIS A CA 1
ATOM 818 C C . HIS A 1 102 ? -7.545 21.784 1.939 1.00 86.31 102 HIS A C 1
ATOM 820 O O . HIS A 1 102 ? -8.440 20.999 2.243 1.00 86.31 102 HIS A O 1
ATOM 826 N N . SER A 1 103 ? -6.688 22.261 2.844 1.00 87.62 103 SER A N 1
ATOM 827 C CA . SER A 1 103 ? -6.734 21.883 4.260 1.00 87.62 103 SER A CA 1
ATOM 828 C C . SER A 1 103 ? -8.046 22.317 4.916 1.00 87.62 103 SER A C 1
ATOM 830 O O . SER A 1 103 ? -8.660 21.541 5.646 1.00 87.62 103 SER A O 1
ATOM 832 N N . LYS A 1 104 ? -8.524 23.530 4.614 1.00 92.94 104 LYS A N 1
ATOM 833 C CA . LYS A 1 104 ? -9.816 24.031 5.096 1.00 92.94 104 LYS A CA 1
ATOM 834 C C . LYS A 1 104 ? -10.977 23.182 4.579 1.00 92.94 104 LYS A C 1
ATOM 836 O O . LYS A 1 104 ? -11.853 22.827 5.362 1.00 92.94 104 LYS A O 1
ATOM 841 N N . TYR A 1 105 ? -10.961 22.827 3.296 1.00 92.88 105 TYR A N 1
ATOM 842 C CA . TYR A 1 105 ? -11.960 21.949 2.693 1.00 92.88 105 TYR A CA 1
ATOM 843 C C . TYR A 1 105 ? -11.973 20.565 3.358 1.00 92.88 105 TYR A C 1
ATOM 845 O O . TYR A 1 105 ? -13.024 20.093 3.781 1.00 92.88 105 TYR A O 1
ATOM 853 N N . LEU A 1 106 ? -10.801 19.947 3.538 1.00 93.62 106 LEU A N 1
ATOM 854 C CA . LEU A 1 106 ? -10.679 18.662 4.230 1.00 93.62 106 LEU A CA 1
ATOM 855 C C . LEU A 1 106 ? -11.231 18.728 5.655 1.00 93.62 106 LEU A C 1
ATOM 857 O O . LEU A 1 106 ? -11.994 17.850 6.053 1.00 93.62 106 LEU A O 1
ATOM 861 N N . LEU A 1 107 ? -10.888 19.774 6.411 1.00 93.75 107 LEU A N 1
ATOM 862 C CA . LEU A 1 107 ? -11.419 19.973 7.757 1.00 93.75 107 LEU A CA 1
ATOM 863 C C . LEU A 1 107 ? -12.940 20.111 7.745 1.00 93.75 107 LEU A C 1
ATOM 865 O O . LEU A 1 107 ? -13.595 19.482 8.565 1.00 93.75 107 LEU A O 1
ATOM 869 N N . GLN A 1 108 ? -13.511 20.868 6.807 1.00 95.00 108 GLN A N 1
ATOM 870 C CA . GLN A 1 108 ? -14.965 21.005 6.678 1.00 95.00 108 GLN A CA 1
ATOM 871 C C . GLN A 1 108 ? -15.653 19.669 6.376 1.00 95.00 108 GLN A C 1
ATOM 873 O O . GLN A 1 108 ? -16.699 19.385 6.953 1.00 95.00 108 GLN A O 1
ATOM 878 N N . CYS A 1 109 ? -15.063 18.835 5.517 1.00 92.56 109 CYS A N 1
ATOM 879 C CA . CYS A 1 109 ? -15.594 17.505 5.224 1.00 92.56 109 CYS A CA 1
ATOM 880 C C . CYS A 1 109 ? -15.478 16.549 6.419 1.00 92.56 109 CYS A C 1
ATOM 882 O O . CYS A 1 109 ? -16.384 15.758 6.663 1.00 92.56 109 CYS A O 1
ATOM 884 N N . LEU A 1 110 ? -14.368 16.599 7.159 1.00 93.25 110 LEU A N 1
ATOM 885 C CA . LEU A 1 110 ? -14.097 15.669 8.258 1.00 93.25 110 LEU A CA 1
ATOM 886 C C . LEU A 1 110 ? -14.776 16.063 9.571 1.00 93.25 110 LEU A C 1
ATOM 888 O O . LEU A 1 110 ? -15.119 15.183 10.358 1.00 93.25 110 LEU A O 1
ATOM 892 N N . LEU A 1 111 ? -14.982 17.359 9.811 1.00 94.31 111 LEU A N 1
ATOM 893 C CA . LEU A 1 111 ? -15.563 17.891 11.043 1.00 94.31 111 LEU A CA 1
ATOM 894 C C . LEU A 1 111 ? -16.85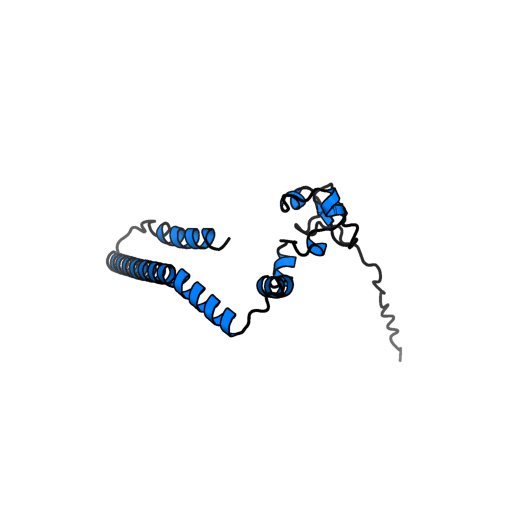2 17.176 11.485 1.00 94.31 111 LEU A C 1
ATOM 896 O O . LEU A 1 111 ? -16.863 16.697 12.619 1.00 94.31 111 LEU A O 1
ATOM 900 N N . PRO A 1 112 ? -17.893 17.003 10.641 1.00 93.81 112 PRO A N 1
ATOM 901 C CA . PRO A 1 112 ? -19.122 16.333 11.077 1.00 93.81 112 PRO A CA 1
ATOM 902 C C . PRO A 1 112 ? -18.881 14.884 11.522 1.00 93.81 112 PRO A C 1
ATOM 904 O O . PRO A 1 112 ? -19.517 14.399 12.456 1.00 93.81 112 PRO A O 1
ATOM 907 N N . HIS A 1 113 ? -17.928 14.190 10.897 1.00 88.44 113 HIS A N 1
ATOM 908 C CA . HIS A 1 113 ? -17.579 12.819 11.265 1.00 88.44 113 HIS A CA 1
ATOM 909 C C . HIS A 1 113 ? -16.811 12.762 12.587 1.00 88.44 113 HIS A C 1
ATOM 911 O O . HIS A 1 113 ? -17.071 11.894 13.417 1.00 88.44 113 HIS A O 1
ATOM 917 N N . ILE A 1 114 ? -15.895 13.705 12.815 1.00 89.06 114 ILE A N 1
ATOM 918 C CA . ILE A 1 114 ? -15.150 13.814 14.075 1.00 89.06 114 ILE A CA 1
ATOM 919 C C . ILE A 1 114 ? -16.103 14.151 15.228 1.00 89.06 114 ILE A C 1
ATOM 921 O O . ILE A 1 114 ? -16.000 13.562 16.305 1.00 89.06 114 ILE A O 1
ATOM 925 N N . GLU A 1 115 ? -17.058 15.054 15.003 1.00 92.94 115 GLU A N 1
ATOM 926 C CA . GLU A 1 115 ? -18.095 15.383 15.981 1.00 92.94 115 GLU A CA 1
ATOM 927 C C . GLU A 1 115 ? -18.961 14.166 16.305 1.00 92.94 115 GLU A C 1
ATOM 929 O O . GLU A 1 115 ? -19.162 13.859 17.481 1.00 92.94 115 GLU A O 1
ATOM 934 N N . GLN A 1 116 ? -19.407 13.424 15.287 1.00 91.50 116 GLN A N 1
ATOM 935 C CA . GLN A 1 116 ? -20.169 12.194 15.488 1.00 91.50 116 GLN A CA 1
ATOM 936 C C . GLN A 1 116 ? -19.385 11.170 16.326 1.00 91.50 116 GLN A C 1
ATOM 938 O O . GLN A 1 116 ? -19.914 10.670 17.321 1.00 91.50 116 GLN A O 1
ATOM 943 N N . LEU A 1 117 ? -18.117 10.912 15.987 1.00 86.81 117 LEU A N 1
ATOM 944 C CA . LEU A 1 117 ? -17.258 9.990 16.738 1.00 86.81 117 LEU A CA 1
ATOM 945 C C . LEU A 1 117 ? -17.066 10.444 18.188 1.00 86.81 117 LEU A C 1
ATOM 947 O O . LEU A 1 117 ? -17.106 9.626 19.105 1.00 86.81 117 LEU A O 1
ATOM 951 N N . SER A 1 118 ? -16.894 11.747 18.413 1.00 90.62 118 SER A N 1
ATOM 952 C CA . SER A 1 118 ? -16.785 12.313 19.760 1.00 90.62 118 SER A CA 1
ATOM 953 C C . SER A 1 118 ? -18.048 12.044 20.585 1.00 90.62 118 SER A C 1
ATOM 955 O O . SER A 1 118 ? -17.968 11.584 21.727 1.00 90.62 118 SER A O 1
ATOM 957 N N . GLN A 1 119 ? -19.233 12.238 19.996 1.00 91.12 119 GLN A N 1
ATOM 958 C CA . GLN A 1 119 ? -20.501 11.954 20.672 1.00 91.12 119 GLN A CA 1
ATOM 959 C C . GLN A 1 119 ? -20.691 10.462 20.964 1.00 91.12 119 GLN A C 1
ATOM 961 O O . GLN A 1 119 ? -21.175 10.100 22.039 1.00 91.12 119 GLN A O 1
ATOM 966 N N . GLU A 1 120 ? -20.308 9.587 20.035 1.00 89.00 120 GLU A N 1
ATOM 967 C CA . GLU A 1 120 ? -20.333 8.135 20.236 1.00 89.00 120 GLU A CA 1
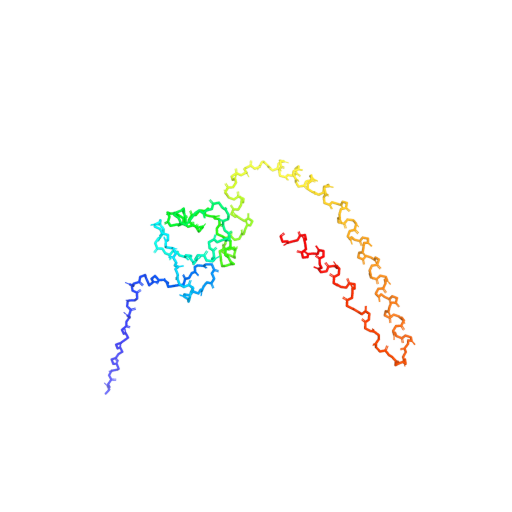ATOM 968 C C . GLU A 1 120 ? -19.404 7.714 21.385 1.00 89.00 120 GLU A C 1
ATOM 970 O O . GLU A 1 120 ? -19.835 6.990 22.285 1.00 89.00 120 GLU A O 1
ATOM 975 N N . GLN A 1 121 ? -18.184 8.257 21.438 1.00 83.88 121 GLN A N 1
ATOM 976 C CA . GLN A 1 121 ? -17.228 7.995 22.517 1.00 83.88 121 GLN A CA 1
ATOM 977 C C . GLN A 1 121 ? -17.721 8.476 23.888 1.00 83.88 121 GLN A C 1
ATOM 979 O O . GLN A 1 121 ? -17.515 7.795 24.893 1.00 83.88 121 GLN A O 1
ATOM 984 N N . ILE A 1 122 ? -18.370 9.644 23.965 1.00 88.50 122 ILE A N 1
ATOM 985 C CA . ILE A 1 122 ? -18.947 10.139 25.227 1.00 88.50 122 ILE A CA 1
ATOM 986 C C . ILE A 1 122 ? -20.042 9.185 25.716 1.00 88.50 122 ILE A C 1
ATOM 988 O O . ILE A 1 122 ? -20.063 8.823 26.895 1.00 88.50 122 ILE A O 1
ATOM 992 N N . LYS A 1 123 ? -20.929 8.737 24.818 1.00 85.69 123 LYS A N 1
ATOM 993 C CA . LYS A 1 123 ? -21.995 7.780 25.153 1.00 85.69 123 LYS A CA 1
ATOM 994 C C . LYS A 1 123 ? -21.423 6.448 25.635 1.00 85.69 123 LYS A C 1
ATOM 996 O O . LYS A 1 123 ? -21.900 5.922 26.640 1.00 85.69 123 LYS A O 1
ATOM 1001 N N . GLU A 1 124 ? -20.394 5.936 24.963 1.00 80.88 124 GLU A N 1
ATOM 1002 C CA . GLU A 1 124 ? -19.706 4.704 25.356 1.00 80.88 124 GLU A CA 1
ATOM 1003 C C . GLU A 1 124 ? -19.129 4.819 26.771 1.00 80.88 124 GLU A C 1
ATOM 1005 O O . GLU A 1 124 ? -19.437 3.989 27.624 1.00 80.88 124 GLU A O 1
ATOM 1010 N N . LYS A 1 125 ? -18.401 5.902 27.068 1.00 82.56 125 LYS A N 1
ATOM 1011 C CA . LYS A 1 125 ? -17.819 6.138 28.400 1.00 82.56 125 LYS A CA 1
ATOM 1012 C C . LYS A 1 125 ? -18.865 6.177 29.514 1.00 82.56 125 LYS A C 1
ATOM 1014 O O . LYS A 1 125 ? -18.632 5.640 30.594 1.00 82.56 125 LYS A O 1
ATOM 1019 N N . VAL A 1 126 ? -20.028 6.786 29.267 1.00 88.94 126 VAL A N 1
ATOM 1020 C CA . VAL A 1 126 ? -21.128 6.815 30.248 1.00 88.94 126 VAL A CA 1
ATOM 1021 C C . VAL A 1 126 ? -21.681 5.411 30.503 1.00 88.94 126 VAL A C 1
ATOM 1023 O O . VAL A 1 126 ? -21.998 5.072 31.644 1.00 88.94 126 VAL A O 1
ATOM 1026 N N . ILE A 1 127 ? -21.801 4.587 29.461 1.00 84.56 127 ILE A N 1
ATOM 1027 C CA . ILE A 1 127 ? -22.249 3.196 29.592 1.00 84.56 127 ILE A CA 1
ATOM 1028 C C . ILE A 1 127 ? -21.209 2.374 30.363 1.00 84.56 127 ILE A C 1
ATOM 1030 O O . ILE A 1 127 ? -21.576 1.675 31.306 1.00 84.56 127 ILE A O 1
ATOM 1034 N N . GLU A 1 128 ? -19.922 2.493 30.023 1.00 80.06 128 GLU A N 1
ATOM 1035 C CA . GLU A 1 128 ? -18.835 1.797 30.721 1.00 80.06 128 GLU A CA 1
ATOM 1036 C C . GLU A 1 128 ? -18.782 2.157 32.214 1.00 80.06 128 GLU A C 1
ATOM 1038 O O . GLU A 1 128 ? -18.647 1.258 33.045 1.00 80.06 128 GLU A O 1
ATOM 1043 N N . ALA A 1 129 ? -18.964 3.434 32.567 1.00 84.56 129 ALA A N 1
ATOM 1044 C CA . ALA A 1 129 ? -19.009 3.884 33.959 1.00 84.56 129 ALA A CA 1
ATOM 1045 C C . ALA A 1 129 ? -20.194 3.272 34.728 1.00 84.56 129 ALA A C 1
ATOM 1047 O O . ALA A 1 129 ? -20.005 2.694 35.795 1.00 84.56 129 ALA A O 1
ATOM 1048 N N . LYS A 1 130 ? -21.407 3.298 34.153 1.00 83.25 130 LYS A N 1
ATOM 1049 C CA . LYS A 1 130 ? -22.597 2.671 34.766 1.00 83.25 130 LYS A CA 1
ATOM 1050 C C . LYS A 1 130 ? -22.409 1.176 34.990 1.00 83.25 130 LYS A C 1
ATOM 1052 O O . LYS A 1 130 ? -22.811 0.642 36.019 1.00 83.25 130 LYS A O 1
ATOM 1057 N N . ILE A 1 131 ? -21.796 0.499 34.024 1.00 80.25 131 ILE A N 1
ATOM 1058 C CA . ILE A 1 131 ? -21.476 -0.919 34.132 1.00 80.25 131 ILE A CA 1
ATOM 1059 C C . ILE A 1 131 ? -20.486 -1.148 35.284 1.00 80.25 131 ILE A C 1
ATOM 1061 O O . ILE A 1 131 ? -20.717 -2.028 36.111 1.00 80.25 131 ILE A O 1
ATOM 1065 N N . GLN A 1 132 ? -19.416 -0.353 35.379 1.00 74.88 132 GLN A N 1
ATOM 1066 C CA . GLN A 1 132 ? -18.446 -0.444 36.477 1.00 74.88 132 GLN A CA 1
ATOM 1067 C C . GLN A 1 132 ? -19.091 -0.211 37.852 1.00 74.88 132 GLN A C 1
ATOM 1069 O O . GLN A 1 132 ? -18.817 -0.979 38.775 1.00 74.88 132 GLN A O 1
ATOM 1074 N N . ASP A 1 133 ? -19.997 0.761 37.974 1.00 78.00 133 ASP A N 1
ATOM 1075 C CA . ASP A 1 133 ? -20.747 1.036 39.209 1.00 78.00 133 ASP A CA 1
ATOM 1076 C C . ASP A 1 133 ? -21.718 -0.101 39.579 1.00 78.00 133 ASP A C 1
ATOM 1078 O O . ASP A 1 133 ? -21.875 -0.473 40.746 1.00 78.00 133 ASP A O 1
ATOM 1082 N N . MET A 1 134 ? -22.348 -0.731 38.586 1.00 72.00 134 MET A N 1
ATOM 1083 C CA . MET A 1 134 ? -23.164 -1.928 38.807 1.00 72.00 134 MET A CA 1
ATOM 1084 C C . MET A 1 134 ? -22.319 -3.130 39.252 1.00 72.00 134 MET A C 1
ATOM 1086 O O . MET A 1 134 ? -22.738 -3.908 40.107 1.00 72.00 134 MET A O 1
ATOM 1090 N N . PHE A 1 135 ? -21.111 -3.292 38.707 1.00 68.81 135 PHE A N 1
ATOM 1091 C CA . PHE A 1 135 ? -20.196 -4.362 39.114 1.00 68.81 135 PHE A CA 1
ATOM 1092 C C . PHE A 1 135 ? -19.575 -4.129 40.496 1.00 68.81 135 PHE A C 1
ATOM 1094 O O . PHE A 1 135 ? -19.318 -5.100 41.210 1.00 68.81 135 PHE A O 1
ATOM 1101 N N . SER A 1 136 ? -19.346 -2.876 40.898 1.00 64.44 136 SER A N 1
ATOM 1102 C CA . SER A 1 136 ? -18.841 -2.546 42.235 1.00 64.44 136 SER A CA 1
ATOM 1103 C C . SER A 1 136 ? -19.904 -2.750 43.325 1.00 64.44 136 SER A C 1
ATOM 1105 O O . SER A 1 136 ? -19.559 -3.130 44.446 1.00 64.44 136 SER A O 1
ATOM 1107 N N . SER A 1 137 ? -21.189 -2.594 42.982 1.00 60.97 137 SER A N 1
ATOM 1108 C CA . SER A 1 137 ? -22.337 -2.843 43.869 1.00 60.97 137 SER A CA 1
ATOM 1109 C C . SER A 1 137 ? -22.798 -4.312 43.910 1.00 60.97 137 SER A C 1
ATOM 1111 O O . SER A 1 137 ? -23.246 -4.783 44.956 1.00 60.97 137 SER A O 1
ATOM 1113 N N . LEU A 1 138 ? -22.620 -5.091 42.836 1.00 57.19 138 LEU A N 1
ATOM 1114 C CA . LEU A 1 138 ? -22.929 -6.530 42.781 1.00 57.19 138 LEU A CA 1
ATOM 1115 C C . LEU A 1 138 ? -21.734 -7.396 43.220 1.00 57.19 138 LEU A C 1
ATOM 1117 O O . LEU A 1 138 ? -21.201 -8.211 42.465 1.00 57.19 138 LEU A O 1
ATOM 1121 N N . ARG A 1 139 ? -21.328 -7.279 44.489 1.00 53.84 139 ARG A N 1
ATOM 1122 C CA . ARG A 1 139 ? -20.278 -8.116 45.106 1.00 53.84 139 ARG A CA 1
ATOM 1123 C C . ARG A 1 139 ? -20.757 -9.531 45.481 1.00 53.84 139 ARG A C 1
ATOM 1125 O O . ARG A 1 139 ? -20.346 -10.073 46.500 1.00 53.84 139 ARG A O 1
ATOM 1132 N N . SER A 1 140 ? -21.605 -10.153 44.657 1.00 49.03 140 SER A N 1
ATOM 1133 C CA . SER A 1 140 ? -21.943 -11.575 44.790 1.00 49.03 140 SER A CA 1
ATOM 1134 C C . SER A 1 140 ? -22.116 -12.247 43.425 1.00 49.03 140 SER A C 1
ATOM 1136 O O . SER A 1 140 ? -23.143 -12.139 42.764 1.00 49.03 140 SER A O 1
ATOM 1138 N N . GLY A 1 141 ? -21.047 -12.933 43.010 1.00 50.34 141 GLY A N 1
ATOM 1139 C CA . GLY A 1 141 ? -21.086 -14.184 42.254 1.00 50.34 141 GLY A CA 1
ATOM 1140 C C . GLY A 1 141 ? -21.968 -14.265 41.008 1.00 50.34 141 GLY A C 1
ATOM 1141 O O . GLY A 1 141 ? -22.997 -14.933 41.039 1.00 50.34 141 GLY A O 1
ATOM 1142 N N . ARG A 1 142 ? -21.491 -13.715 39.883 1.00 46.41 142 ARG A N 1
ATOM 1143 C CA . ARG A 1 142 ? -21.510 -14.345 38.543 1.00 46.41 142 ARG A CA 1
ATOM 1144 C C . ARG A 1 142 ? -20.848 -13.396 37.536 1.00 46.41 142 ARG A C 1
ATOM 1146 O O . ARG A 1 142 ? -21.398 -12.358 37.190 1.00 46.41 142 ARG A O 1
ATOM 1153 N N . LYS A 1 143 ? -19.643 -13.745 37.072 1.00 46.75 143 LYS A N 1
ATOM 1154 C CA . LYS A 1 143 ? -18.953 -13.039 35.980 1.00 46.75 143 LYS A CA 1
ATOM 1155 C C . LYS A 1 143 ? -19.757 -13.260 34.693 1.00 46.75 143 LYS A C 1
ATOM 1157 O O . LYS A 1 143 ? -19.603 -14.291 34.048 1.00 46.75 143 LYS A O 1
ATOM 1162 N N . CYS A 1 144 ? -20.660 -12.340 34.365 1.00 45.41 144 CYS A N 1
ATOM 1163 C CA . CYS A 1 144 ? -21.442 -12.411 33.137 1.00 45.41 144 CYS A CA 1
ATOM 1164 C C . CYS A 1 144 ? -20.594 -11.896 31.962 1.00 45.41 144 CYS A C 1
ATOM 1166 O O . CYS A 1 144 ? -20.062 -10.788 31.998 1.00 45.41 144 CYS A O 1
ATOM 1168 N N . LEU A 1 145 ? -20.452 -12.740 30.941 1.00 44.69 145 LEU A N 1
ATOM 1169 C CA . LEU A 1 145 ? -19.614 -12.630 29.737 1.00 44.69 145 LEU A CA 1
ATOM 1170 C C . LEU A 1 145 ? -20.015 -11.503 28.752 1.00 44.69 145 LEU A C 1
ATOM 1172 O O . LEU A 1 145 ? -19.868 -11.657 27.545 1.00 44.69 145 LEU A O 1
ATOM 1176 N N . LEU A 1 146 ? -20.489 -10.348 29.221 1.00 43.53 146 LEU A N 1
ATOM 1177 C CA . LEU A 1 146 ? -20.962 -9.258 28.346 1.00 43.53 146 LEU A CA 1
ATOM 1178 C C . LEU A 1 146 ? -19.879 -8.256 27.902 1.00 43.53 146 LEU A C 1
ATOM 1180 O O . LEU A 1 146 ? -20.181 -7.279 27.225 1.00 43.53 146 LEU A O 1
ATOM 1184 N N . PHE A 1 147 ? -18.605 -8.501 28.216 1.00 44.28 147 PHE A N 1
ATOM 1185 C CA . PHE A 1 147 ? -17.524 -7.534 27.970 1.00 44.28 147 PHE A CA 1
ATOM 1186 C C . PHE A 1 147 ? -16.884 -7.554 26.567 1.00 44.28 147 PHE A C 1
ATOM 1188 O O . PHE A 1 147 ? -16.016 -6.723 26.306 1.00 44.28 147 PHE A O 1
ATOM 1195 N N . LEU A 1 148 ? -17.274 -8.449 25.647 1.00 43.59 148 LEU A N 1
ATOM 1196 C CA . LEU A 1 148 ? -16.605 -8.561 24.333 1.00 43.59 148 LEU A CA 1
ATOM 1197 C C . LEU A 1 148 ? -17.370 -8.004 23.121 1.00 43.59 148 LEU A C 1
ATOM 1199 O O . LEU A 1 148 ? -16.780 -7.918 22.041 1.00 43.59 148 LEU A O 1
ATOM 1203 N N . GLN A 1 149 ? -18.631 -7.581 23.259 1.00 42.50 149 GLN A N 1
ATOM 1204 C CA . GLN A 1 149 ? -19.397 -7.100 22.099 1.00 42.50 149 GLN A CA 1
ATOM 1205 C C . GLN A 1 149 ? -19.256 -5.594 21.814 1.00 42.50 149 GLN A C 1
ATOM 1207 O O . GLN A 1 149 ? -19.253 -5.239 20.641 1.00 42.50 149 GLN A O 1
ATOM 1212 N N . CYS A 1 150 ? -19.024 -4.715 22.801 1.00 47.16 150 CYS A N 1
ATOM 1213 C CA . CYS A 1 150 ? -18.854 -3.275 22.506 1.00 47.16 150 CYS A CA 1
ATOM 1214 C C . CYS A 1 150 ? -17.471 -2.913 21.944 1.00 47.16 150 CYS A C 1
ATOM 1216 O O . CYS A 1 150 ? -17.388 -2.177 20.965 1.00 47.16 150 CYS A O 1
ATOM 1218 N N . LYS A 1 151 ? -16.381 -3.497 22.465 1.00 48.97 151 LYS A N 1
ATOM 1219 C CA . LYS A 1 151 ? -15.029 -3.209 21.941 1.00 48.97 151 LYS A CA 1
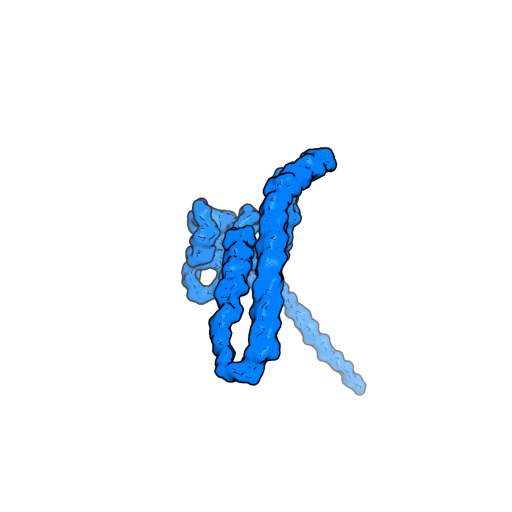ATOM 1220 C C . LYS A 1 151 ? -14.825 -3.694 20.505 1.00 48.97 151 LYS A C 1
ATOM 1222 O O . LYS A 1 151 ? -14.041 -3.104 19.766 1.00 48.97 151 LYS A O 1
ATOM 1227 N N . SER A 1 152 ? -15.533 -4.753 20.100 1.00 49.62 152 SER A N 1
ATOM 1228 C CA . SER A 1 152 ? -15.427 -5.292 18.741 1.00 49.62 152 SER A CA 1
ATOM 1229 C C . SER A 1 152 ? -16.020 -4.356 17.692 1.00 49.62 152 SER A C 1
ATOM 1231 O O . SER A 1 152 ? -15.474 -4.298 16.602 1.00 49.62 152 SER A O 1
ATOM 1233 N N . VAL A 1 153 ? -17.073 -3.584 17.984 1.00 50.94 153 VAL A N 1
ATOM 1234 C CA . VAL A 1 153 ? -17.667 -2.691 16.969 1.00 50.94 153 VAL A CA 1
ATOM 1235 C C . VAL A 1 153 ? -16.751 -1.497 16.681 1.00 50.94 153 VAL A C 1
ATOM 1237 O O . VAL A 1 153 ? -16.561 -1.151 15.518 1.00 50.94 153 VAL A O 1
ATOM 1240 N N . PHE A 1 154 ? -16.089 -0.942 17.702 1.00 52.38 154 PHE A N 1
ATOM 1241 C CA . PHE A 1 154 ? -15.122 0.145 17.516 1.00 52.38 154 PHE A CA 1
ATOM 1242 C C . PHE A 1 154 ? -13.845 -0.333 16.800 1.00 52.38 154 PHE A C 1
ATOM 1244 O O . PHE A 1 154 ? -13.371 0.315 15.871 1.00 52.38 154 PHE A O 1
ATOM 1251 N N . LEU A 1 155 ? -13.323 -1.518 17.147 1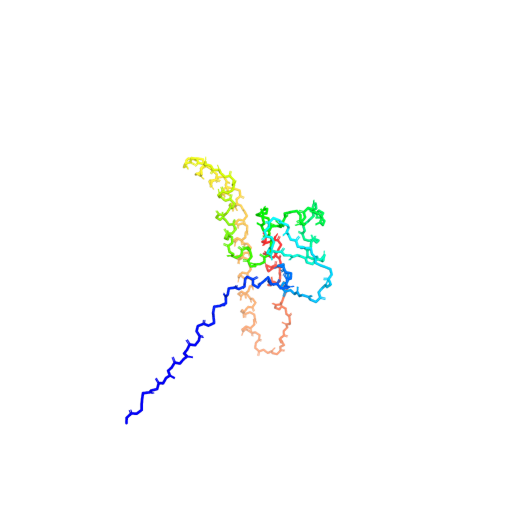.00 52.34 155 LEU A N 1
ATOM 1252 C CA . LEU A 1 155 ? -12.194 -2.127 16.427 1.00 52.34 155 LEU A CA 1
ATOM 1253 C C . LEU A 1 155 ? -12.553 -2.542 14.991 1.00 52.34 155 LEU A C 1
ATOM 1255 O O . LEU A 1 155 ? -11.711 -2.413 14.107 1.00 52.34 155 LEU A O 1
ATOM 1259 N N . LEU A 1 156 ? -13.783 -3.002 14.735 1.00 48.88 156 LEU A N 1
ATOM 1260 C CA . LEU A 1 156 ? -14.239 -3.357 13.388 1.00 48.88 156 LEU A CA 1
ATOM 1261 C C . LEU A 1 156 ? -14.455 -2.112 12.518 1.00 48.88 156 LEU A C 1
ATOM 1263 O O . LEU A 1 156 ? -14.049 -2.125 11.362 1.00 48.88 156 LEU A O 1
ATOM 1267 N N . LEU A 1 157 ? -15.001 -1.015 13.051 1.00 45.25 157 LEU A N 1
ATOM 1268 C CA . LEU A 1 157 ? -15.149 0.234 12.291 1.00 45.25 157 LEU A CA 1
ATOM 1269 C C . LEU A 1 157 ? -13.794 0.870 11.950 1.00 45.25 157 LEU A C 1
ATOM 1271 O O . LEU A 1 157 ? -13.591 1.289 10.811 1.00 45.25 157 LEU A O 1
ATOM 1275 N N . VAL A 1 158 ? -12.833 0.858 12.880 1.00 52.81 158 VAL A N 1
ATOM 1276 C CA . VAL A 1 158 ? -11.459 1.316 12.603 1.00 52.81 158 VAL A CA 1
ATOM 1277 C C . VAL A 1 158 ? -10.751 0.387 11.603 1.00 52.81 158 VAL A C 1
ATOM 1279 O O . VAL A 1 158 ? -10.007 0.866 10.750 1.00 52.81 158 VAL A O 1
ATOM 1282 N N . ALA A 1 159 ? -11.017 -0.923 11.635 1.00 48.12 159 ALA A N 1
ATOM 1283 C CA . ALA A 1 159 ? -10.463 -1.871 10.664 1.00 48.12 159 ALA A CA 1
ATOM 1284 C C . ALA A 1 159 ? -11.060 -1.733 9.250 1.00 48.12 159 ALA A C 1
ATOM 1286 O O . ALA A 1 159 ? -10.375 -2.059 8.286 1.00 48.12 159 ALA A O 1
ATOM 1287 N N . PHE A 1 160 ? -12.300 -1.250 9.107 1.00 46.66 160 PHE A N 1
ATOM 1288 C CA . PHE A 1 160 ? -12.929 -1.030 7.798 1.00 46.66 160 PHE A CA 1
ATOM 1289 C C . PHE A 1 160 ? -12.633 0.350 7.188 1.00 46.66 160 PHE A C 1
ATOM 1291 O O . PHE A 1 160 ? -12.672 0.472 5.969 1.00 46.66 160 PHE A O 1
ATOM 1298 N N . TYR A 1 161 ? -12.316 1.371 7.994 1.00 42.91 161 TYR A N 1
ATOM 1299 C CA . TYR A 1 161 ? -12.000 2.721 7.492 1.00 42.91 161 TYR A CA 1
ATOM 1300 C C . TYR A 1 161 ? -10.498 3.009 7.307 1.00 42.91 161 TYR A C 1
ATOM 1302 O O . TYR A 1 161 ? -10.153 4.032 6.721 1.00 42.91 161 TYR A O 1
ATOM 1310 N N . VAL A 1 162 ? -9.598 2.137 7.785 1.00 45.06 162 VAL A N 1
ATOM 1311 C CA . VAL A 1 162 ? -8.129 2.324 7.696 1.00 45.06 162 VAL A CA 1
ATOM 1312 C C . VAL A 1 162 ? -7.431 1.203 6.897 1.00 45.06 162 VAL A C 1
ATOM 1314 O O . VAL A 1 162 ? -6.227 0.993 7.037 1.00 45.06 162 VAL A O 1
ATOM 1317 N N . VAL A 1 163 ? -8.149 0.483 6.027 1.00 39.41 163 VAL A N 1
ATOM 1318 C CA . VAL A 1 163 ? -7.550 -0.486 5.082 1.00 39.41 163 VAL A CA 1
ATOM 1319 C C . VAL A 1 163 ? -7.847 -0.102 3.644 1.00 39.41 163 VAL A C 1
ATOM 1321 O O . VAL A 1 163 ? -9.032 0.139 3.337 1.00 39.41 163 VAL A O 1
#

Sequence (163 aa):
MGRPVTTYSWKKRNVMEKSLMCHQCQRNDKGRVIECKTCRRERYCVRCIKWYPGMSQDAIANACPVCRDNCNCIACLRKDGSTMKLARNLHLKFTDDEQVQHSKYLLQCLLPHIEQLSQEQIKEKVIEAKIQDMFSSLRSGRKCLLFLQCKSVFLLLVAFYVV

Foldseek 3Di:
DDDDDPPPPPPPPPDPPQQCAAPQPRDNPQPDKAAAPVVSRHIHRPVRCVVPPPQDSVNCNPPNCVRVVNDPHPVSCVVCVVVVVCCVVVVPPDDPVSVVVVVVVVCVVCVVVVVVVVVVVVVVVVVVVVVVVVVVVPPDDDPDPPPPPPVVVVVVVCVVVVD

Secondary structure (DSSP, 8-state):
-PPP----------S-----S-TTT--S-SS-EEE-TTTSS-EEEHHHHTTSTT--HHHHHHS-TTTTT----HHHHHHHTHHHHHHHHS-----HHHHHHHHHHHHHHHHHHHHHHHHHHHHHHHHHHHHHHHHHH--SS---SGGGHHHHHHHHHHHHH--

Radius of gyration: 27.8 Å; chains: 1; bounding box: 83×53×64 Å

pLDDT: mean 73.61, std 19.44, range [38.5, 95.75]